Protein AF-A0A354X2T2-F1 (afdb_monomer_lite)

Structure (mmCIF, N/CA/C/O backbone):
data_AF-A0A354X2T2-F1
#
_entry.id   AF-A0A354X2T2-F1
#
loop_
_atom_site.group_PDB
_atom_site.id
_atom_site.type_symbol
_atom_site.label_atom_id
_atom_site.label_alt_id
_atom_site.label_comp_id
_atom_site.label_asym_id
_atom_site.label_entity_id
_atom_site.label_seq_id
_atom_site.pdbx_PDB_ins_code
_atom_site.Cartn_x
_atom_site.Cartn_y
_atom_site.Cartn_z
_atom_site.occupancy
_atom_site.B_iso_or_equiv
_atom_site.auth_seq_id
_atom_site.auth_comp_id
_atom_site.aut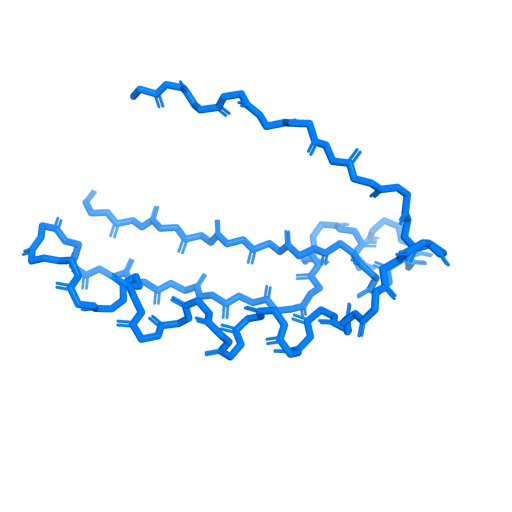h_asym_id
_atom_site.auth_atom_id
_atom_site.pdbx_PDB_model_num
ATOM 1 N N . GLY A 1 1 ? 5.928 9.136 15.904 1.00 50.38 1 GLY A N 1
ATOM 2 C CA . GLY A 1 1 ? 7.288 8.559 15.905 1.00 50.38 1 GLY A CA 1
ATOM 3 C C . GLY A 1 1 ? 7.77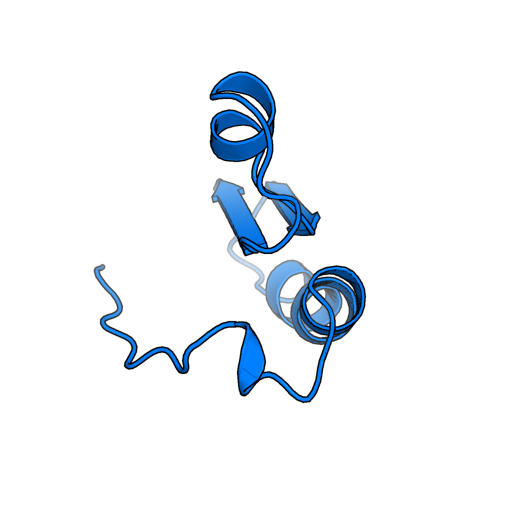0 8.419 14.477 1.00 50.38 1 GLY A C 1
ATOM 4 O O . GLY A 1 1 ? 6.932 8.308 13.592 1.00 50.38 1 GLY A O 1
ATOM 5 N N . THR A 1 2 ? 9.081 8.439 14.250 1.00 54.06 2 THR A N 1
ATOM 6 C CA . THR A 1 2 ? 9.675 8.326 12.907 1.00 54.06 2 THR A CA 1
ATOM 7 C C . THR A 1 2 ? 10.359 6.974 12.771 1.00 54.06 2 THR A C 1
ATOM 9 O O . THR A 1 2 ? 11.143 6.599 13.640 1.00 54.06 2 THR A O 1
ATOM 12 N N . VAL A 1 3 ? 10.081 6.248 11.688 1.00 64.56 3 VAL A N 1
ATOM 13 C CA . VAL A 1 3 ? 10.767 4.991 11.364 1.00 64.56 3 VAL A CA 1
ATOM 14 C C . VAL A 1 3 ? 11.696 5.241 10.182 1.00 64.56 3 VAL A C 1
ATOM 16 O O . VAL A 1 3 ? 11.243 5.632 9.108 1.00 64.56 3 VAL A O 1
ATOM 19 N N . LEU A 1 4 ? 12.998 5.020 10.377 1.00 54.84 4 LEU A N 1
ATOM 20 C CA . LEU A 1 4 ? 13.994 5.106 9.312 1.00 54.84 4 LEU A CA 1
ATOM 21 C C . LEU A 1 4 ? 14.231 3.706 8.732 1.00 54.84 4 LEU A C 1
ATOM 23 O O . LEU A 1 4 ? 14.571 2.779 9.465 1.00 54.84 4 LEU A O 1
ATOM 27 N N . CYS A 1 5 ? 14.066 3.552 7.420 1.00 62.84 5 CYS A N 1
ATOM 28 C CA . CYS A 1 5 ? 14.238 2.273 6.730 1.00 62.84 5 CYS A CA 1
ATOM 29 C C . CYS A 1 5 ? 15.313 2.409 5.646 1.00 62.84 5 CYS A C 1
ATOM 31 O O . CYS A 1 5 ? 15.297 3.385 4.896 1.00 62.84 5 CYS A O 1
ATOM 33 N N . ARG A 1 6 ? 16.199 1.414 5.494 1.00 68.25 6 ARG A N 1
ATOM 34 C CA . ARG A 1 6 ? 17.045 1.302 4.295 1.00 68.25 6 ARG A CA 1
ATOM 35 C C . ARG A 1 6 ? 16.238 0.623 3.190 1.00 68.25 6 ARG A C 1
ATOM 37 O O . ARG A 1 6 ? 15.825 -0.523 3.349 1.00 68.25 6 ARG A O 1
ATOM 44 N N . LEU A 1 7 ? 16.013 1.332 2.089 1.00 74.50 7 LEU A N 1
ATOM 45 C CA . LEU A 1 7 ? 15.309 0.809 0.919 1.00 74.50 7 LEU A CA 1
ATOM 46 C C . LEU A 1 7 ? 16.305 0.226 -0.089 1.00 74.50 7 LEU A C 1
ATOM 48 O O . LEU A 1 7 ? 17.443 0.683 -0.175 1.00 74.50 7 LEU A O 1
ATOM 52 N N . ILE A 1 8 ? 15.858 -0.771 -0.853 1.00 78.12 8 ILE A N 1
ATOM 53 C CA . ILE A 1 8 ? 16.570 -1.253 -2.041 1.00 78.12 8 ILE A CA 1
ATOM 54 C C . ILE A 1 8 ? 16.033 -0.549 -3.296 1.00 78.12 8 ILE A C 1
ATOM 56 O O . ILE A 1 8 ? 14.848 -0.175 -3.315 1.00 78.12 8 ILE A O 1
ATOM 60 N N . PRO A 1 9 ? 16.863 -0.388 -4.341 1.00 77.19 9 PRO A N 1
ATOM 61 C CA . PRO A 1 9 ? 16.408 0.112 -5.633 1.00 77.19 9 PRO A CA 1
ATOM 62 C C . PRO A 1 9 ? 15.261 -0.725 -6.216 1.00 77.19 9 PRO A C 1
ATOM 64 O O . PRO A 1 9 ? 15.120 -1.908 -5.894 1.00 77.19 9 PRO A O 1
ATOM 67 N N . ILE A 1 10 ? 14.416 -0.110 -7.045 1.00 72.19 10 ILE A N 1
ATOM 68 C CA . ILE A 1 10 ? 13.185 -0.730 -7.572 1.00 72.19 10 ILE A CA 1
ATOM 69 C C . ILE A 1 10 ? 13.516 -1.955 -8.424 1.00 72.19 10 ILE A C 1
ATOM 71 O O . ILE A 1 10 ? 12.911 -3.008 -8.250 1.00 72.19 10 ILE A O 1
ATOM 75 N N . GLU A 1 11 ? 14.527 -1.833 -9.271 1.00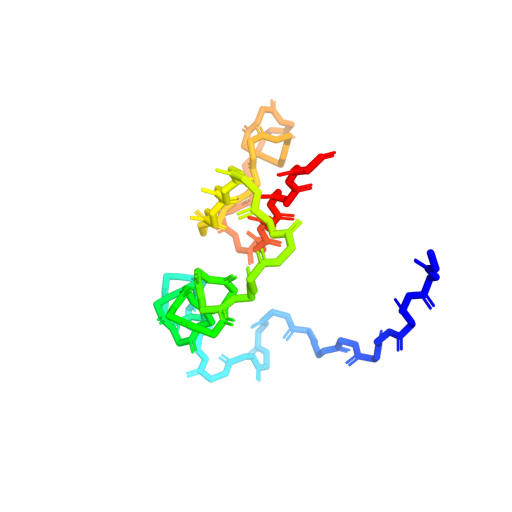 78.69 11 GLU A N 1
ATOM 76 C CA . GLU A 1 11 ? 15.061 -2.870 -10.149 1.00 78.69 11 GLU A CA 1
ATOM 77 C C . GLU A 1 11 ? 15.658 -4.067 -9.392 1.00 78.69 11 GLU A C 1
ATOM 79 O O . GLU A 1 11 ? 15.842 -5.133 -9.970 1.00 78.69 11 GLU A O 1
ATOM 84 N N . GLN A 1 12 ? 15.918 -3.915 -8.089 1.00 84.62 12 GLN A N 1
ATOM 85 C CA . GLN A 1 12 ? 16.390 -4.989 -7.210 1.00 84.62 12 GLN A CA 1
ATOM 86 C C . GLN A 1 12 ? 15.253 -5.623 -6.393 1.00 84.62 12 GLN A C 1
ATOM 88 O O . GLN A 1 12 ? 15.493 -6.507 -5.566 1.00 84.62 12 GLN A O 1
ATOM 93 N N . ARG A 1 13 ? 14.001 -5.176 -6.568 1.00 81.56 13 ARG A N 1
ATOM 94 C CA . ARG A 1 13 ? 12.856 -5.722 -5.834 1.00 81.56 13 ARG A CA 1
ATOM 95 C C . ARG A 1 13 ? 12.390 -7.033 -6.457 1.00 81.56 13 ARG A C 1
ATOM 97 O O . ARG A 1 13 ? 11.974 -7.082 -7.604 1.00 81.56 13 ARG A O 1
ATOM 104 N N . ASN A 1 14 ? 12.290 -8.064 -5.619 1.00 85.19 14 ASN A N 1
ATOM 105 C CA . ASN A 1 14 ? 11.691 -9.355 -5.990 1.00 85.19 14 ASN A CA 1
ATOM 106 C C . ASN A 1 14 ? 10.153 -9.369 -5.907 1.00 85.19 14 ASN A C 1
ATOM 108 O O . ASN A 1 14 ? 9.529 -10.406 -6.113 1.00 85.19 14 ASN A O 1
ATOM 112 N N . ARG A 1 15 ? 9.534 -8.251 -5.511 1.00 80.94 15 ARG A N 1
ATOM 113 C CA . ARG A 1 15 ? 8.086 -8.127 -5.318 1.00 80.94 15 ARG A CA 1
ATOM 114 C C . ARG A 1 15 ? 7.592 -6.834 -5.948 1.00 80.94 15 ARG A C 1
ATOM 116 O O . ARG A 1 15 ? 8.174 -5.774 -5.720 1.00 80.94 15 ARG A O 1
ATOM 123 N N . SER A 1 16 ? 6.493 -6.934 -6.685 1.00 78.69 16 SER A N 1
ATOM 124 C CA . SER A 1 16 ? 5.746 -5.784 -7.193 1.00 78.69 16 SER A CA 1
ATOM 125 C C . SER A 1 16 ? 5.124 -4.971 -6.052 1.00 78.69 16 SER A C 1
ATOM 127 O O . SER A 1 16 ? 4.949 -5.462 -4.932 1.00 78.69 16 SER A O 1
ATOM 129 N N . ALA A 1 17 ? 4.733 -3.730 -6.349 1.00 77.00 17 ALA A N 1
ATOM 130 C CA . ALA A 1 17 ? 4.024 -2.880 -5.397 1.00 77.00 17 ALA A CA 1
ATOM 131 C C . ALA A 1 17 ? 2.738 -3.541 -4.868 1.00 77.00 17 ALA A C 1
ATOM 133 O O . ALA A 1 17 ? 2.485 -3.500 -3.666 1.00 77.00 17 ALA A O 1
ATOM 134 N N . ALA A 1 18 ? 1.978 -4.217 -5.737 1.00 78.81 18 ALA A N 1
ATOM 135 C CA . ALA A 1 18 ? 0.771 -4.952 -5.360 1.00 78.81 18 ALA A CA 1
ATOM 136 C C . ALA A 1 18 ? 1.071 -6.096 -4.377 1.00 78.81 18 ALA A C 1
ATOM 138 O O . ALA A 1 18 ? 0.460 -6.176 -3.316 1.00 78.81 18 ALA A O 1
ATOM 139 N N . GLN A 1 19 ? 2.089 -6.916 -4.661 1.00 84.19 19 GLN A N 1
ATOM 140 C CA . GLN A 1 19 ? 2.490 -8.009 -3.766 1.00 84.19 19 GLN A CA 1
ATOM 141 C C . GLN A 1 19 ? 2.951 -7.509 -2.393 1.00 84.19 19 GLN A C 1
ATOM 143 O O . GLN A 1 19 ? 2.745 -8.181 -1.383 1.00 84.19 19 GLN A O 1
ATOM 148 N N . ILE A 1 20 ? 3.599 -6.342 -2.336 1.00 83.00 20 IL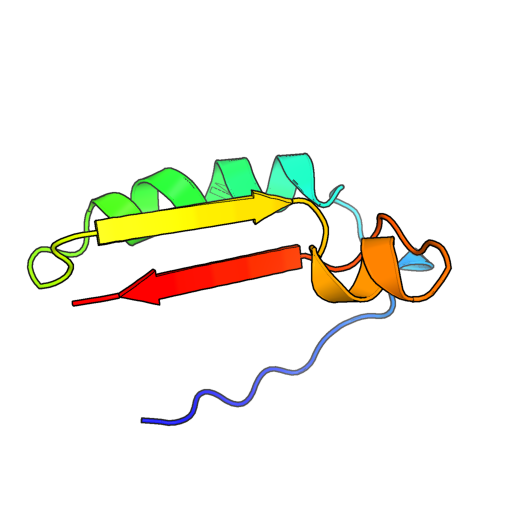E A N 1
ATOM 149 C CA . ILE A 1 20 ? 4.013 -5.755 -1.058 1.00 83.00 20 ILE A CA 1
ATOM 150 C C . ILE A 1 20 ? 2.793 -5.261 -0.277 1.00 83.00 20 ILE A C 1
ATOM 152 O O . ILE A 1 20 ? 2.718 -5.520 0.920 1.00 83.00 20 ILE A O 1
ATOM 156 N N . VAL A 1 21 ? 1.832 -4.619 -0.942 1.00 82.62 21 VAL A N 1
ATOM 157 C CA . VAL A 1 21 ? 0.569 -4.157 -0.342 1.00 82.62 21 VAL A CA 1
ATOM 158 C C . VAL A 1 21 ? -0.224 -5.312 0.249 1.00 82.62 21 VAL A C 1
ATOM 160 O O . VAL A 1 21 ? -0.629 -5.235 1.408 1.00 82.62 21 VAL A O 1
ATOM 163 N N . ASP A 1 22 ? -0.390 -6.397 -0.501 1.00 85.69 22 ASP A N 1
ATOM 164 C CA . ASP A 1 22 ? -1.122 -7.574 -0.029 1.00 85.69 22 ASP A CA 1
ATOM 165 C C . ASP A 1 22 ? -0.438 -8.206 1.188 1.00 85.69 22 ASP A C 1
ATOM 167 O O . ASP A 1 22 ? -1.097 -8.563 2.165 1.00 85.69 22 ASP A O 1
ATOM 171 N N . ALA A 1 23 ? 0.897 -8.265 1.187 1.00 86.81 23 ALA A N 1
ATOM 172 C CA . ALA A 1 23 ? 1.667 -8.840 2.288 1.00 86.81 23 ALA A CA 1
ATOM 173 C C . ALA A 1 23 ? 1.593 -8.032 3.598 1.00 86.81 23 ALA A C 1
ATOM 175 O O . ALA A 1 23 ? 1.810 -8.593 4.677 1.00 86.81 23 ALA A O 1
ATOM 176 N N . ILE A 1 24 ? 1.346 -6.722 3.525 1.00 85.50 24 ILE A N 1
ATOM 177 C CA . ILE A 1 24 ? 1.310 -5.848 4.708 1.00 85.50 24 ILE A CA 1
ATOM 178 C C . ILE A 1 24 ? -0.108 -5.506 5.160 1.00 85.50 24 ILE A C 1
ATOM 180 O O . ILE A 1 24 ? -0.286 -5.224 6.342 1.00 85.50 24 ILE A O 1
ATOM 184 N N . ARG A 1 25 ? -1.109 -5.561 4.271 1.00 85.44 25 ARG A N 1
ATOM 185 C CA . ARG A 1 25 ? -2.499 -5.165 4.550 1.00 85.44 25 ARG A CA 1
ATOM 186 C C . ARG A 1 25 ? -3.034 -5.786 5.836 1.00 85.44 25 ARG A C 1
ATOM 188 O O . ARG A 1 25 ? -3.356 -5.053 6.765 1.00 85.44 25 ARG A O 1
ATOM 195 N N . GLY A 1 26 ? -3.006 -7.116 5.931 1.00 85.69 26 GLY A N 1
ATOM 196 C CA . GLY A 1 26 ? -3.520 -7.823 7.107 1.00 85.69 26 GLY A CA 1
ATOM 197 C C . GLY A 1 26 ? -2.771 -7.488 8.401 1.00 85.69 26 GLY A C 1
ATOM 198 O O . GLY A 1 26 ? -3.358 -7.509 9.475 1.00 85.69 26 GLY A O 1
ATOM 199 N N . LYS A 1 27 ? -1.485 -7.120 8.317 1.00 88.50 27 LYS A N 1
ATOM 200 C CA . LYS A 1 27 ? -0.709 -6.700 9.494 1.00 88.50 27 LYS A CA 1
ATOM 201 C C . LYS A 1 27 ? -1.109 -5.313 9.981 1.00 88.50 27 LYS A C 1
ATOM 203 O O . LYS A 1 27 ? -1.103 -5.089 11.183 1.00 88.50 27 LYS A O 1
ATOM 208 N N . VAL A 1 28 ? -1.414 -4.395 9.063 1.00 83.69 28 VAL A N 1
ATOM 209 C CA . VAL A 1 28 ? -1.810 -3.022 9.405 1.00 83.69 28 VAL A CA 1
ATOM 210 C C . VAL A 1 28 ? -3.261 -2.987 9.890 1.00 83.69 28 VAL A C 1
ATOM 212 O O . VAL A 1 28 ? -3.543 -2.339 10.890 1.00 83.69 28 VAL A O 1
ATOM 215 N N . GLU A 1 29 ? -4.161 -3.732 9.243 1.00 83.56 29 GLU A N 1
ATOM 216 C CA . GLU A 1 29 ? -5.574 -3.855 9.646 1.00 83.56 29 GLU A CA 1
ATOM 217 C C . GLU A 1 29 ? -5.751 -4.528 11.018 1.00 83.56 29 GLU A C 1
ATOM 21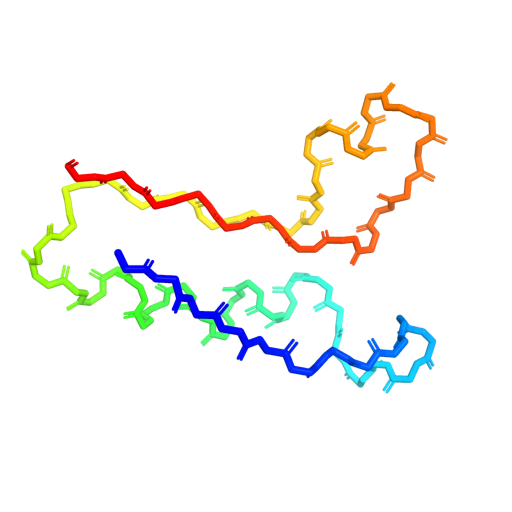9 O O . GLU A 1 29 ? -6.727 -4.266 11.710 1.00 83.56 29 GLU A O 1
ATOM 224 N N . ALA A 1 30 ? -4.796 -5.359 11.446 1.00 88.69 30 ALA A N 1
ATOM 225 C CA . ALA A 1 30 ? -4.822 -5.996 12.761 1.00 88.69 30 ALA A CA 1
ATOM 226 C C . ALA A 1 30 ? -4.372 -5.081 13.919 1.00 88.69 30 ALA A C 1
ATOM 228 O O . ALA A 1 30 ? -4.391 -5.518 15.070 1.00 88.69 30 ALA A O 1
ATOM 229 N N . ILE A 1 31 ? -3.924 -3.846 13.656 1.00 86.12 31 ILE A N 1
ATOM 230 C CA . ILE A 1 31 ? -3.458 -2.939 14.714 1.00 86.12 31 ILE A CA 1
ATOM 231 C C . ILE A 1 31 ? -4.683 -2.322 15.407 1.00 86.12 31 ILE A C 1
ATOM 233 O O . ILE A 1 31 ? -5.381 -1.515 14.797 1.00 86.12 31 ILE A O 1
ATOM 237 N N . PRO A 1 32 ? -4.922 -2.615 16.699 1.00 83.56 32 PRO A N 1
ATOM 238 C CA . PRO A 1 32 ? -6.170 -2.256 17.378 1.00 83.56 32 PRO A CA 1
ATOM 239 C C . PRO A 1 32 ? -6.362 -0.748 17.603 1.00 83.56 32 PRO A C 1
ATOM 241 O O . PRO A 1 32 ? -7.446 -0.327 17.977 1.00 83.56 32 PRO A O 1
ATOM 244 N N . GLN A 1 33 ? -5.312 0.057 17.417 1.00 84.31 33 GLN A N 1
ATOM 245 C CA . GLN A 1 33 ? -5.329 1.512 17.614 1.00 84.31 33 GLN A CA 1
ATOM 246 C C . GLN A 1 33 ? -5.577 2.292 16.314 1.00 84.31 33 GLN A C 1
ATOM 248 O O . GLN A 1 33 ? -5.487 3.515 16.324 1.00 84.31 33 GLN A O 1
ATOM 253 N N . ILE A 1 34 ? -5.798 1.609 15.185 1.00 78.88 34 ILE A N 1
ATOM 254 C CA . ILE A 1 34 ? -6.029 2.273 13.903 1.00 78.88 34 ILE A CA 1
ATOM 255 C C . ILE A 1 34 ? -7.502 2.164 13.528 1.00 78.88 34 ILE A C 1
ATOM 257 O O . ILE A 1 34 ? -7.993 1.078 13.233 1.00 78.88 34 ILE A O 1
ATOM 261 N N . ASP A 1 35 ? -8.167 3.313 13.437 1.00 75.44 35 ASP A N 1
ATOM 262 C CA . ASP A 1 35 ? -9.574 3.385 13.041 1.00 75.44 35 ASP A CA 1
ATOM 263 C C . ASP A 1 35 ? -9.766 3.278 11.521 1.00 75.44 35 ASP A C 1
ATOM 265 O O . ASP A 1 35 ? -10.766 2.729 11.050 1.00 75.44 35 ASP A O 1
ATOM 269 N N . LYS A 1 36 ? -8.829 3.815 10.720 1.00 77.88 36 LYS A N 1
ATOM 270 C CA . LYS A 1 36 ? -8.902 3.787 9.249 1.00 77.88 36 LYS A CA 1
ATOM 271 C C . LYS A 1 36 ? -7.544 3.526 8.602 1.00 77.88 36 LYS A C 1
ATOM 273 O O . LYS A 1 36 ? -6.623 4.341 8.653 1.00 77.88 36 LYS A O 1
ATOM 278 N N . VAL A 1 37 ? -7.455 2.411 7.884 1.00 78.88 37 VAL A N 1
ATOM 279 C CA . VAL A 1 37 ? -6.268 2.016 7.116 1.00 78.88 37 VAL A CA 1
ATOM 280 C C . VAL A 1 37 ? -6.539 2.133 5.615 1.00 78.88 37 VAL A C 1
ATOM 282 O O . VAL A 1 37 ? -7.535 1.613 5.119 1.00 78.88 37 VAL A O 1
ATOM 285 N N . SER A 1 38 ? -5.621 2.751 4.864 1.00 79.44 38 SER A N 1
ATOM 286 C CA . SER A 1 38 ? -5.609 2.719 3.396 1.00 79.44 38 SER A CA 1
ATOM 287 C C . SER A 1 38 ? -4.223 2.328 2.873 1.00 79.44 38 SER A C 1
ATOM 289 O O . SER A 1 38 ? -3.331 3.164 2.724 1.00 79.44 38 SER A O 1
ATOM 291 N N . VAL A 1 39 ? -4.059 1.057 2.502 1.00 76.19 39 VAL A N 1
ATOM 292 C CA . VAL A 1 39 ? -2.829 0.549 1.870 1.00 76.19 39 VAL A CA 1
ATOM 293 C C . VAL A 1 39 ? -2.986 0.537 0.344 1.00 76.19 39 VAL A C 1
ATOM 295 O O . VAL A 1 39 ? -3.888 -0.137 -0.168 1.00 76.19 39 VAL A O 1
ATOM 298 N N . LYS A 1 40 ? -2.120 1.261 -0.386 1.00 71.19 40 LYS A N 1
ATOM 299 C CA . LYS A 1 40 ? -2.158 1.369 -1.855 1.00 71.19 40 LYS A CA 1
ATOM 300 C C . LYS A 1 40 ? -0.812 1.006 -2.492 1.00 71.19 40 LYS A C 1
ATOM 302 O O . LYS A 1 40 ? 0.262 1.347 -2.006 1.00 71.19 40 LYS A O 1
ATOM 307 N N . GLY A 1 41 ? -0.879 0.281 -3.605 1.00 65.75 41 GLY A N 1
ATOM 308 C CA . GLY A 1 41 ? 0.282 0.003 -4.452 1.00 65.75 41 GLY A CA 1
ATOM 309 C C . GLY A 1 41 ? 0.333 1.045 -5.551 1.00 65.75 41 GLY A C 1
ATOM 310 O O . GLY A 1 41 ? -0.642 1.176 -6.285 1.00 65.75 41 GLY A O 1
ATOM 311 N N . GLY A 1 42 ? 1.428 1.792 -5.645 1.00 66.94 42 GLY A N 1
ATOM 312 C CA . GLY A 1 42 ? 1.483 3.024 -6.429 1.00 66.94 42 GLY A CA 1
ATOM 313 C C . GLY A 1 42 ? 1.269 4.249 -5.540 1.00 66.94 42 GLY A C 1
ATOM 314 O O . GLY A 1 42 ? 0.511 4.199 -4.571 1.00 66.94 42 GLY A O 1
ATOM 315 N N . SER A 1 43 ? 1.930 5.358 -5.876 1.00 63.84 43 SER A N 1
ATOM 316 C CA . SER A 1 43 ? 1.678 6.643 -5.223 1.00 63.84 43 SER A CA 1
ATOM 317 C C . SER A 1 43 ? 0.744 7.505 -6.063 1.00 63.84 43 SER A C 1
ATOM 319 O O . SER A 1 43 ? 0.950 7.656 -7.272 1.00 63.84 43 SER A O 1
ATOM 321 N N . ALA A 1 44 ? -0.262 8.106 -5.425 1.00 61.38 44 ALA A N 1
ATOM 322 C CA . ALA A 1 44 ? -1.172 9.041 -6.091 1.00 61.38 44 ALA A CA 1
ATOM 323 C C . ALA A 1 44 ? -0.419 10.300 -6.555 1.00 61.38 44 ALA A C 1
ATOM 325 O O . ALA A 1 44 ? -0.625 10.780 -7.669 1.00 61.38 44 ALA A O 1
ATOM 326 N N . VAL A 1 45 ? 0.524 10.767 -5.733 1.00 62.25 45 VAL A N 1
ATOM 327 C CA . VAL A 1 45 ? 1.410 11.896 -6.039 1.00 62.25 45 VAL A CA 1
ATOM 328 C C . VAL A 1 45 ? 2.377 11.544 -7.172 1.00 62.25 45 VAL A C 1
ATOM 330 O O . VAL A 1 45 ? 2.512 12.314 -8.120 1.00 62.25 45 VAL A O 1
ATOM 333 N N . ALA A 1 46 ? 3.002 10.360 -7.136 1.00 62.00 46 ALA A N 1
ATOM 334 C CA . ALA A 1 46 ? 3.900 9.929 -8.217 1.00 62.00 46 ALA A CA 1
ATOM 335 C C . ALA A 1 46 ? 3.162 9.684 -9.546 1.00 62.00 46 ALA A C 1
ATOM 337 O O . ALA A 1 46 ? 3.724 9.884 -10.622 1.00 62.00 46 ALA A O 1
ATOM 338 N N . THR A 1 47 ? 1.892 9.277 -9.478 1.00 61.66 47 THR A N 1
ATOM 339 C CA . THR A 1 47 ? 1.025 9.135 -10.656 1.00 61.66 47 THR A CA 1
ATOM 340 C C . THR A 1 47 ? 0.683 10.504 -11.250 1.00 61.66 47 THR A C 1
ATOM 342 O O . THR A 1 47 ? 0.735 10.665 -12.466 1.00 61.66 47 THR A O 1
ATOM 345 N N . ALA A 1 48 ? 0.400 11.505 -10.408 1.00 61.44 48 ALA A N 1
ATOM 346 C CA . ALA A 1 48 ? 0.105 12.873 -10.840 1.00 61.44 48 ALA A CA 1
ATOM 347 C C . ALA A 1 48 ? 1.327 13.610 -11.427 1.00 61.44 48 ALA A C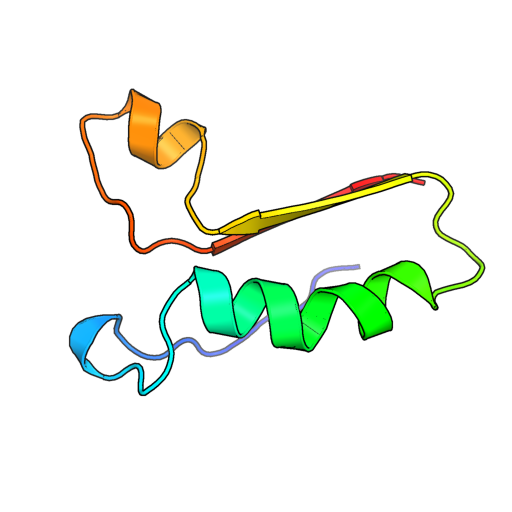 1
ATOM 349 O O . ALA A 1 48 ? 1.166 14.419 -12.336 1.00 61.44 48 ALA A O 1
ATOM 350 N N . MET A 1 49 ? 2.547 13.313 -10.960 1.00 64.75 49 MET A N 1
ATOM 351 C CA . MET A 1 49 ? 3.793 13.949 -11.426 1.00 64.75 49 MET A CA 1
ATOM 352 C C . MET A 1 49 ? 4.436 13.289 -12.663 1.00 64.75 49 MET A C 1
ATOM 354 O O . MET A 1 49 ? 5.637 13.422 -12.881 1.00 64.75 49 MET A O 1
ATOM 358 N N . GLY A 1 50 ? 3.659 12.600 -13.504 1.00 57.88 50 GLY A N 1
ATOM 359 C CA . GLY A 1 50 ? 4.158 12.114 -14.799 1.00 57.88 50 GLY A CA 1
ATOM 360 C C . GLY A 1 50 ? 4.672 10.674 -14.818 1.00 57.88 50 GLY A C 1
ATOM 361 O O . GLY A 1 50 ? 5.352 10.284 -15.761 1.00 57.88 50 GLY A O 1
ATOM 362 N N . GLY A 1 51 ? 4.275 9.855 -13.843 1.00 53.88 51 GLY A N 1
ATOM 363 C CA . GLY A 1 51 ? 4.230 8.407 -14.022 1.00 53.88 51 GLY A CA 1
ATOM 364 C C . GLY A 1 51 ? 5.494 7.676 -13.596 1.00 53.88 51 GLY A C 1
ATOM 365 O O . GLY A 1 51 ? 6.335 7.310 -14.410 1.00 53.88 51 GLY A O 1
ATOM 366 N N . ASN A 1 52 ? 5.535 7.314 -12.317 1.00 50.94 52 ASN A N 1
ATOM 367 C CA . ASN A 1 52 ? 6.204 6.085 -11.919 1.00 50.94 52 ASN A CA 1
ATOM 368 C C . ASN A 1 52 ? 5.236 5.239 -11.074 1.00 50.94 52 ASN A C 1
ATOM 370 O O . ASN A 1 52 ? 4.740 5.705 -10.048 1.00 50.94 52 ASN A O 1
ATOM 374 N N . LYS A 1 53 ? 4.916 4.024 -11.545 1.00 54.88 53 LYS A N 1
ATOM 375 C CA . LYS A 1 53 ? 3.946 3.088 -10.930 1.00 54.88 53 LYS A CA 1
ATOM 376 C C . LYS A 1 53 ? 4.551 2.256 -9.792 1.00 54.88 53 LYS A C 1
ATOM 378 O O . LYS A 1 53 ? 3.827 1.547 -9.098 1.00 54.88 53 LYS A O 1
ATOM 383 N N . ASP A 1 54 ? 5.856 2.375 -9.584 1.00 59.62 54 ASP A N 1
ATOM 384 C CA . ASP A 1 54 ? 6.624 1.525 -8.678 1.00 59.62 54 ASP A CA 1
ATOM 385 C C . ASP A 1 54 ? 6.756 1.973 -7.202 1.00 59.62 54 ASP A C 1
ATOM 387 O O . ASP A 1 54 ? 7.172 1.146 -6.375 1.00 59.62 54 ASP A O 1
ATOM 391 N N . PRO A 1 55 ? 6.447 3.218 -6.778 1.00 66.25 55 PRO A N 1
ATOM 392 C CA . PRO A 1 55 ? 6.462 3.553 -5.359 1.00 66.25 55 PRO A CA 1
ATOM 393 C C . PRO A 1 55 ? 5.259 2.930 -4.641 1.00 66.25 55 PRO A C 1
ATOM 395 O O . PRO A 1 55 ? 4.160 2.859 -5.178 1.00 66.25 55 PRO A O 1
ATOM 398 N N . ILE A 1 56 ? 5.462 2.479 -3.405 1.00 67.56 56 ILE A N 1
ATOM 399 C CA . ILE A 1 56 ? 4.392 1.955 -2.547 1.00 67.56 56 ILE A CA 1
ATOM 400 C C . ILE A 1 56 ? 4.031 3.045 -1.552 1.00 67.56 56 ILE A C 1
ATOM 402 O O . ILE A 1 56 ? 4.916 3.562 -0.872 1.00 67.56 56 ILE A O 1
ATOM 406 N N . GLU A 1 57 ? 2.747 3.383 -1.474 1.00 70.62 57 GLU A N 1
ATOM 407 C CA . GLU A 1 57 ? 2.238 4.422 -0.585 1.00 70.62 57 GLU A CA 1
ATOM 408 C C . GLU A 1 57 ? 1.267 3.808 0.427 1.00 70.62 57 GLU A C 1
ATOM 410 O O . GLU A 1 57 ? 0.237 3.226 0.082 1.00 70.62 57 GLU A O 1
ATOM 415 N N . ILE A 1 58 ? 1.604 3.930 1.708 1.00 68.69 58 ILE A N 1
ATOM 416 C CA . ILE A 1 58 ? 0.797 3.394 2.802 1.00 68.69 58 ILE A CA 1
ATOM 417 C C . ILE A 1 58 ? 0.312 4.582 3.616 1.00 68.69 58 ILE A C 1
ATOM 419 O O . ILE A 1 58 ? 1.119 5.280 4.227 1.00 68.69 58 ILE A O 1
ATOM 423 N N . ILE A 1 59 ? -1.000 4.803 3.624 1.00 69.38 59 ILE A N 1
ATOM 424 C CA . ILE A 1 59 ? -1.627 5.870 4.397 1.00 69.38 59 ILE A CA 1
ATOM 425 C C . ILE A 1 59 ? -2.338 5.221 5.579 1.00 69.38 59 ILE A C 1
ATOM 427 O O . ILE A 1 59 ? -3.259 4.416 5.418 1.00 69.38 59 ILE A O 1
ATOM 431 N N . VAL A 1 60 ? -1.888 5.574 6.775 1.00 66.88 60 VAL A N 1
ATOM 432 C CA . VAL A 1 60 ? -2.472 5.134 8.040 1.00 66.88 60 VAL A CA 1
ATOM 433 C C . VAL A 1 60 ? -3.007 6.364 8.760 1.00 66.88 60 VAL A C 1
ATOM 435 O O . VAL A 1 60 ? -2.273 7.338 8.918 1.00 66.88 60 VAL A O 1
ATOM 438 N N . SER A 1 61 ? -4.267 6.319 9.185 1.00 66.38 61 SER A N 1
ATOM 439 C CA . SER A 1 61 ? -4.908 7.384 9.960 1.00 66.38 61 SER A CA 1
ATOM 440 C C . SER A 1 61 ? -5.649 6.798 11.160 1.00 66.38 61 SER A C 1
ATOM 442 O O . SER A 1 61 ? -6.378 5.818 11.017 1.00 66.38 61 SER A O 1
ATOM 444 N N . GLY A 1 62 ? -5.473 7.419 12.318 1.00 60.56 62 GLY A N 1
ATOM 445 C CA . GLY A 1 62 ? -6.185 7.153 13.564 1.00 60.56 62 GLY A CA 1
ATOM 446 C C . GLY A 1 62 ? -6.422 8.473 14.273 1.00 60.56 62 GLY A C 1
ATOM 447 O O . GLY A 1 62 ? -5.617 9.403 14.024 1.00 60.56 62 GLY A O 1
#

Radius of gyration: 12.76 Å; chains: 1; bounding box: 27×23×32 Å

Secondary structure (DSSP, 8-state):
-----PPPPGGG-SS-HHHHHHHHHHHHHT-TT-SEEEEEEB-HHHHHTT-----EEEEEE-

Foldseek 3Di:
DDDDDDDDDLVPDPDALVRVQVVCVVVLVPPPPFPDWDWDQADPVCCVVPDDRGDTDTDTDD

pLDDT: mean 72.6, std 10.78, range [50.38, 88.69]

Sequence (62 aa):
GTVLCRLIPIEQRNRSAAQIVDAIRGKVEAIPQIDKVSVKGGSAVATAMGGNKDPIEIIVSG